Protein AF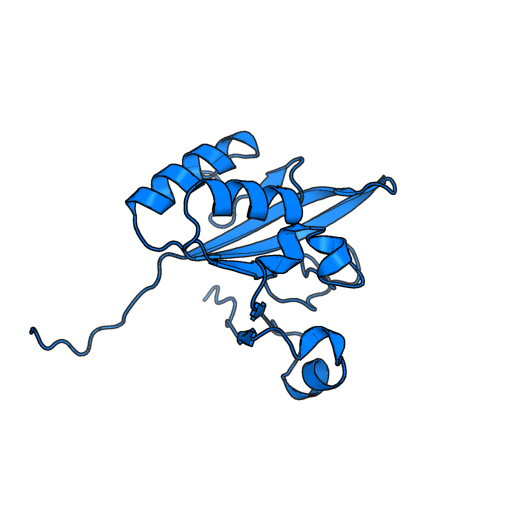-T0Y1G6-F1 (afdb_monomer_lite)

Structure (mmCIF, N/CA/C/O backbone):
data_AF-T0Y1G6-F1
#
_entry.id   AF-T0Y1G6-F1
#
loop_
_atom_site.group_PDB
_atom_site.id
_atom_site.type_symbol
_atom_site.label_atom_id
_atom_site.label_alt_id
_atom_site.label_comp_id
_atom_site.label_asym_id
_atom_site.label_entity_id
_atom_site.label_seq_id
_atom_site.pdbx_PDB_ins_code
_atom_site.Cartn_x
_atom_site.Cartn_y
_atom_site.Cartn_z
_atom_site.occupancy
_atom_site.B_iso_or_equiv
_atom_site.auth_seq_id
_atom_site.auth_comp_id
_atom_site.auth_asym_id
_atom_site.auth_atom_id
_atom_site.pdbx_PDB_model_num
ATOM 1 N N . LYS A 1 1 ? 14.752 -19.126 -26.201 1.00 47.69 1 LYS A N 1
ATOM 2 C CA . LYS A 1 1 ? 14.516 -19.058 -24.736 1.00 47.69 1 LYS A CA 1
ATOM 3 C C . LYS A 1 1 ? 15.850 -18.696 -24.095 1.00 47.69 1 LYS A C 1
ATOM 5 O O . LYS A 1 1 ? 16.696 -19.567 -23.966 1.00 47.69 1 LYS A O 1
ATOM 10 N N . GLY A 1 2 ? 16.096 -17.397 -23.920 1.00 48.06 2 GLY A N 1
ATOM 11 C CA . GLY A 1 2 ? 17.432 -16.845 -23.673 1.00 48.06 2 GLY A CA 1
ATOM 12 C C . GLY A 1 2 ? 17.821 -16.888 -22.200 1.00 48.06 2 GLY A C 1
ATOM 13 O O . GLY A 1 2 ? 17.070 -16.430 -21.345 1.00 48.06 2 GLY A O 1
ATOM 14 N N . SER A 1 3 ? 18.987 -17.457 -21.926 1.00 75.44 3 SER A N 1
ATOM 15 C CA . SER A 1 3 ? 19.657 -17.459 -20.631 1.00 75.44 3 SER A CA 1
ATOM 16 C C . SER A 1 3 ? 20.153 -16.058 -20.257 1.00 75.44 3 SER A C 1
ATOM 18 O O . SER A 1 3 ? 20.919 -15.476 -21.020 1.00 75.44 3 SER A O 1
ATOM 20 N N . ALA A 1 4 ? 19.803 -15.562 -19.069 1.00 58.78 4 ALA A N 1
ATOM 21 C CA . ALA A 1 4 ? 20.612 -14.585 -18.340 1.00 58.78 4 ALA A CA 1
ATOM 22 C C . ALA A 1 4 ? 20.229 -14.594 -16.854 1.00 58.78 4 ALA A C 1
ATOM 24 O O . ALA A 1 4 ? 19.084 -14.349 -16.476 1.00 58.78 4 ALA A O 1
ATOM 25 N N . THR A 1 5 ? 21.214 -14.875 -16.015 1.00 65.56 5 THR A N 1
ATOM 26 C CA . THR A 1 5 ? 21.237 -14.735 -14.557 1.00 65.56 5 THR A CA 1
ATOM 27 C C . THR A 1 5 ? 21.247 -13.251 -14.145 1.00 65.56 5 THR A C 1
ATOM 29 O O . THR A 1 5 ? 22.162 -12.804 -13.461 1.00 65.56 5 THR A O 1
ATOM 32 N N . GLY A 1 6 ? 20.285 -12.462 -14.632 1.00 80.44 6 GLY A N 1
ATOM 33 C CA . GLY A 1 6 ? 20.149 -11.031 -14.342 1.00 80.44 6 GLY A CA 1
ATOM 34 C C . GLY A 1 6 ? 19.095 -10.746 -13.271 1.00 80.44 6 GLY A C 1
ATOM 35 O O . GLY A 1 6 ? 18.094 -11.463 -13.175 1.00 80.44 6 GLY A O 1
ATOM 36 N N . THR A 1 7 ? 19.311 -9.689 -12.483 1.00 90.75 7 THR A N 1
ATOM 37 C CA . THR A 1 7 ? 18.319 -9.162 -11.535 1.00 90.75 7 THR A CA 1
ATOM 38 C C . THR A 1 7 ? 17.030 -8.814 -12.272 1.00 90.75 7 THR A C 1
ATOM 40 O O . THR A 1 7 ? 17.052 -8.125 -13.292 1.00 90.75 7 THR A O 1
ATOM 43 N N . ARG A 1 8 ? 15.901 -9.308 -11.761 1.00 92.31 8 ARG A N 1
ATOM 44 C CA . ARG A 1 8 ? 14.570 -9.010 -12.294 1.00 92.31 8 ARG A CA 1
ATOM 45 C C . ARG A 1 8 ? 13.929 -7.906 -11.469 1.00 92.31 8 ARG A C 1
ATOM 47 O O . ARG A 1 8 ? 14.073 -7.892 -10.252 1.00 92.31 8 ARG A O 1
ATOM 54 N N . PHE A 1 9 ? 13.192 -7.037 -12.146 1.00 94.81 9 PHE A N 1
ATOM 55 C CA . PHE A 1 9 ? 12.469 -5.929 -11.536 1.00 94.81 9 PHE A CA 1
ATOM 56 C C . PHE A 1 9 ? 10.971 -6.075 -11.796 1.00 94.81 9 PHE A C 1
ATOM 58 O O . PHE A 1 9 ? 10.561 -6.636 -12.814 1.00 94.81 9 PHE A O 1
ATOM 65 N N . VAL A 1 10 ? 10.175 -5.561 -10.865 1.00 96.06 10 VAL A N 1
ATOM 66 C CA . VAL A 1 10 ? 8.726 -5.387 -10.992 1.00 96.06 10 VAL A CA 1
ATOM 67 C C . VAL A 1 10 ? 8.456 -3.887 -10.992 1.00 96.06 10 VAL A C 1
ATOM 69 O O . VAL A 1 10 ? 9.124 -3.143 -10.276 1.00 96.06 10 VAL A O 1
ATOM 72 N N . LEU A 1 11 ? 7.504 -3.440 -11.809 1.00 98.00 11 LEU A N 1
ATOM 73 C CA . LEU A 1 11 ? 7.093 -2.041 -11.844 1.00 98.00 11 LEU A CA 1
ATOM 74 C C . LEU A 1 11 ? 6.283 -1.751 -10.58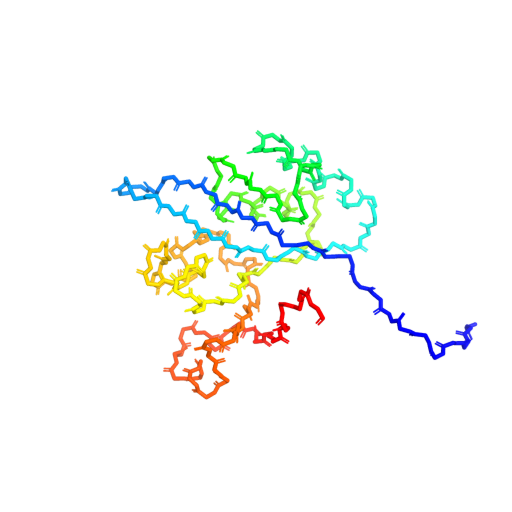4 1.00 98.00 11 LEU A C 1
ATOM 76 O O . LEU A 1 11 ? 5.165 -2.246 -10.452 1.00 98.00 11 LEU A O 1
ATOM 80 N N . GLY A 1 12 ? 6.857 -0.990 -9.658 1.00 96.88 12 GLY A N 1
ATOM 81 C CA . GLY A 1 12 ? 6.214 -0.675 -8.394 1.00 96.88 12 GLY A CA 1
ATOM 82 C C . GLY A 1 12 ? 6.497 0.741 -7.922 1.00 96.88 12 GLY A C 1
ATOM 83 O O . GLY A 1 12 ? 7.533 1.316 -8.247 1.00 96.88 12 GLY A O 1
ATOM 84 N N . SER A 1 13 ? 5.560 1.295 -7.159 1.00 96.94 13 SER A N 1
ATOM 85 C CA . SER A 1 13 ? 5.704 2.584 -6.485 1.00 96.94 13 SER A CA 1
ATOM 86 C C . SER A 1 13 ? 4.910 2.580 -5.180 1.00 96.94 13 SER A C 1
ATOM 88 O O . SER A 1 13 ? 3.892 1.893 -5.060 1.00 96.94 13 SER A O 1
ATOM 90 N N . GLU A 1 14 ? 5.390 3.332 -4.197 1.00 98.19 14 GLU A N 1
ATOM 91 C CA . GLU A 1 14 ? 4.654 3.643 -2.978 1.00 98.19 14 GLU A CA 1
ATOM 92 C C . GLU A 1 14 ? 4.008 5.025 -3.134 1.00 98.19 14 GLU A C 1
ATOM 94 O O . GLU A 1 14 ? 4.643 5.961 -3.616 1.00 98.19 14 GLU A O 1
ATOM 99 N N . VAL A 1 15 ? 2.750 5.169 -2.716 1.00 98.25 15 VAL A N 1
ATOM 100 C CA . VAL A 1 15 ? 2.030 6.452 -2.697 1.00 98.25 15 VAL A CA 1
ATOM 101 C C . VAL A 1 15 ? 1.444 6.719 -1.318 1.00 98.25 15 VAL A C 1
ATOM 103 O O . VAL A 1 15 ? 1.017 5.797 -0.619 1.00 98.25 15 VAL A O 1
ATOM 106 N N . CYS A 1 16 ? 1.370 7.992 -0.933 1.00 98.12 16 CYS A N 1
ATOM 107 C CA . CYS A 1 16 ? 0.758 8.416 0.321 1.00 98.12 16 CYS A CA 1
ATOM 108 C C . CYS 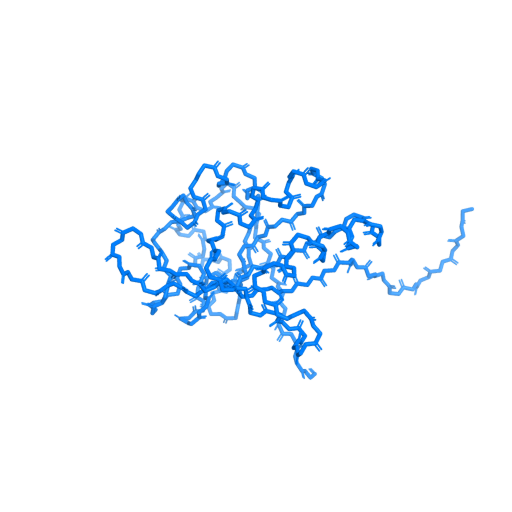A 1 16 ? -0.621 9.021 0.061 1.00 98.12 16 CYS A C 1
ATOM 110 O O . CYS A 1 16 ? -0.732 10.065 -0.570 1.00 98.12 16 CYS A O 1
ATOM 112 N N . THR A 1 17 ? -1.683 8.399 0.570 1.00 98.38 17 THR A N 1
ATOM 113 C CA . THR A 1 17 ? -3.029 8.987 0.548 1.00 98.38 17 THR A CA 1
ATOM 114 C C . THR A 1 17 ? -3.248 9.834 1.794 1.00 98.38 17 THR A C 1
ATOM 116 O O . THR A 1 17 ? -3.093 9.317 2.907 1.00 98.38 17 THR A O 1
ATOM 119 N N . ILE A 1 18 ? -3.653 11.094 1.622 1.00 97.88 18 ILE A N 1
ATOM 120 C CA . ILE A 1 18 ? -4.051 12.003 2.701 1.00 97.88 18 ILE A CA 1
ATOM 121 C C . ILE A 1 18 ? -5.494 12.451 2.477 1.00 97.88 18 ILE A C 1
ATOM 123 O O . ILE A 1 18 ? -5.816 13.055 1.456 1.00 97.88 18 ILE A O 1
ATOM 127 N N . PHE A 1 19 ? -6.367 12.173 3.442 1.00 97.69 19 PHE A N 1
ATOM 128 C CA . PHE A 1 19 ? -7.791 12.501 3.358 1.00 97.69 19 PHE A CA 1
ATOM 129 C C . PHE A 1 19 ? -8.412 12.652 4.748 1.00 97.69 19 PHE A C 1
ATOM 131 O O . PHE A 1 19 ? -7.843 12.207 5.745 1.00 97.69 19 PHE A O 1
ATOM 138 N N . GLU A 1 20 ? -9.587 13.266 4.821 1.00 97.75 20 GLU A N 1
ATOM 139 C CA . GLU A 1 20 ? -10.413 13.279 6.027 1.00 97.75 20 GLU A CA 1
ATOM 140 C C . GLU A 1 20 ? -11.407 12.112 5.975 1.00 97.75 20 GLU A C 1
ATOM 142 O O . GLU A 1 20 ? -12.089 11.913 4.967 1.00 97.75 20 GLU A O 1
ATOM 147 N N . ASP A 1 21 ? -11.463 11.295 7.029 1.00 95.06 21 ASP A N 1
ATOM 148 C CA . ASP A 1 21 ? -12.456 10.226 7.109 1.00 95.06 21 ASP A CA 1
ATOM 149 C C . ASP A 1 21 ? -13.847 10.755 7.494 1.00 95.06 21 ASP A C 1
ATOM 151 O O . ASP A 1 21 ? -14.046 11.921 7.821 1.00 95.06 21 ASP A O 1
ATOM 155 N N . ARG A 1 22 ? -14.845 9.866 7.499 1.00 91.88 22 ARG A N 1
ATOM 156 C CA . ARG A 1 22 ? -16.237 10.225 7.830 1.00 91.88 22 ARG A CA 1
ATOM 157 C C . ARG A 1 22 ? -16.429 10.769 9.253 1.00 91.88 22 ARG A C 1
ATOM 159 O O . ARG A 1 22 ? -17.512 11.252 9.559 1.00 91.88 22 ARG A O 1
ATOM 166 N N . GLN A 1 23 ? -15.431 10.634 10.126 1.00 93.38 23 GLN A N 1
ATOM 167 C CA . GLN A 1 23 ? -15.450 11.127 11.503 1.00 93.38 23 GLN A CA 1
ATOM 168 C C . GLN A 1 23 ? -14.679 12.449 11.648 1.00 93.38 23 GLN A C 1
ATOM 170 O O . GLN A 1 23 ? -14.476 12.909 12.769 1.00 93.38 23 GLN A O 1
ATOM 175 N N . GLY A 1 24 ? -14.235 13.057 10.544 1.00 95.12 24 GLY A N 1
ATOM 176 C CA . GLY A 1 24 ? -13.463 14.296 10.569 1.00 95.12 24 GLY A CA 1
ATOM 177 C C . GLY A 1 24 ? -11.990 14.097 10.937 1.0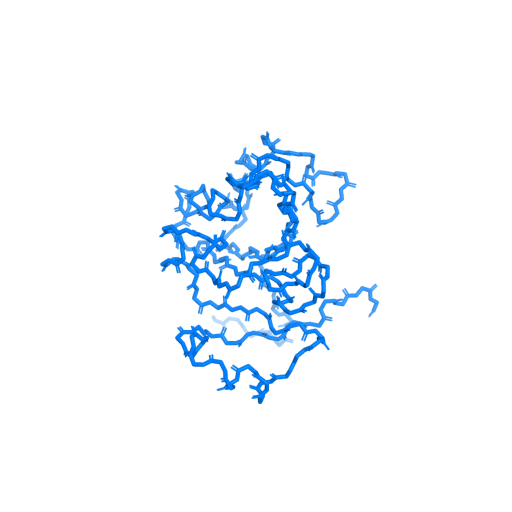0 95.12 24 GLY A C 1
ATOM 178 O O . GLY A 1 24 ? -11.293 15.064 11.236 1.00 95.12 24 GLY A O 1
ATOM 179 N N . LYS A 1 25 ? -11.485 12.853 10.970 1.00 95.81 25 LYS A N 1
ATOM 180 C CA . LYS A 1 25 ? -10.084 12.584 11.310 1.00 95.81 25 LYS A CA 1
ATOM 181 C C . LYS A 1 25 ? -9.229 12.570 10.049 1.00 95.81 25 LYS A C 1
ATOM 183 O O . LYS A 1 25 ? -9.491 11.809 9.120 1.00 95.81 25 LYS A O 1
ATOM 188 N N . THR A 1 26 ? -8.137 13.334 10.054 1.00 97.62 26 THR A N 1
ATOM 189 C CA . THR A 1 26 ? -7.118 13.244 9.004 1.00 97.62 26 THR A CA 1
ATOM 190 C C . THR A 1 26 ? -6.419 11.886 9.048 1.00 97.62 26 THR A C 1
ATOM 192 O O . THR A 1 26 ? -5.823 11.486 10.053 1.00 97.62 26 THR A O 1
ATOM 195 N N . ARG A 1 27 ? -6.464 11.188 7.921 1.00 97.75 27 ARG A N 1
ATOM 196 C CA . ARG A 1 27 ? -5.823 9.904 7.667 1.00 97.75 27 ARG A CA 1
ATOM 197 C C . ARG A 1 27 ? -4.666 10.110 6.709 1.00 97.75 27 ARG A C 1
ATOM 199 O O . ARG A 1 27 ? -4.752 10.903 5.778 1.00 97.75 27 ARG A O 1
ATOM 206 N N . LYS A 1 28 ? -3.581 9.390 6.967 1.00 98.00 28 LYS A N 1
ATOM 207 C CA . LYS A 1 28 ? -2.375 9.355 6.143 1.00 98.00 28 LYS A CA 1
ATOM 208 C C . LYS A 1 28 ? -1.944 7.907 6.075 1.00 98.00 28 LYS A C 1
ATOM 210 O O . LYS A 1 28 ? -1.696 7.333 7.137 1.00 98.00 28 LYS A O 1
ATOM 215 N N . ILE A 1 29 ? -1.944 7.330 4.881 1.00 98.38 29 ILE A N 1
ATOM 216 C CA . ILE A 1 29 ? -1.720 5.897 4.677 1.00 98.38 29 ILE A CA 1
ATOM 217 C C . ILE A 1 29 ? -0.834 5.703 3.453 1.00 98.38 29 ILE A C 1
ATOM 219 O O . ILE A 1 29 ? -1.120 6.268 2.397 1.00 98.38 29 ILE A O 1
ATOM 223 N N . HIS A 1 30 ? 0.218 4.908 3.593 1.00 98.56 30 HIS A N 1
ATOM 224 C CA . HIS A 1 30 ? 1.037 4.483 2.470 1.00 98.56 30 HIS A CA 1
ATOM 225 C C . HIS A 1 30 ? 0.501 3.198 1.843 1.00 98.56 30 HIS A C 1
ATOM 227 O O . HIS A 1 30 ? 0.061 2.271 2.529 1.00 98.56 30 HIS A O 1
ATOM 233 N N . ASN A 1 31 ? 0.535 3.156 0.516 1.00 98.56 31 ASN A N 1
ATOM 234 C CA . ASN A 1 31 ? 0.082 2.026 -0.278 1.00 98.56 31 ASN A CA 1
ATOM 235 C C . ASN A 1 31 ? 1.137 1.721 -1.334 1.00 98.56 31 ASN A C 1
ATOM 237 O O . ASN A 1 31 ? 1.564 2.622 -2.055 1.00 98.56 31 ASN A O 1
ATOM 241 N N . CYS A 1 32 ? 1.508 0.455 -1.459 1.00 98.56 32 CYS A N 1
ATOM 242 C CA . CYS A 1 32 ? 2.314 -0.020 -2.568 1.00 98.56 32 CYS A CA 1
ATOM 243 C C . CYS A 1 32 ? 1.402 -0.406 -3.732 1.00 98.56 32 CYS A C 1
ATOM 245 O O . CYS A 1 32 ? 0.352 -1.025 -3.540 1.00 98.56 32 CYS A O 1
ATOM 247 N N . ILE A 1 33 ? 1.829 -0.058 -4.940 1.00 98.62 33 ILE A N 1
ATOM 248 C CA . ILE A 1 33 ? 1.160 -0.368 -6.200 1.00 98.62 33 ILE A CA 1
ATOM 249 C C . ILE A 1 33 ? 2.161 -1.120 -7.066 1.00 98.62 33 ILE A C 1
ATOM 251 O O . ILE A 1 33 ? 3.257 -0.614 -7.293 1.00 98.62 33 ILE A O 1
ATOM 255 N N . LEU A 1 34 ? 1.787 -2.295 -7.568 1.00 98.56 34 LEU A N 1
ATOM 256 C CA . LEU A 1 34 ? 2.533 -3.023 -8.592 1.00 98.56 34 LEU A CA 1
ATOM 257 C C . LEU A 1 34 ? 1.724 -3.045 -9.889 1.00 98.56 34 LEU A C 1
ATOM 259 O O . LEU A 1 34 ? 0.536 -3.374 -9.877 1.00 98.56 34 LEU A O 1
ATOM 263 N N . ALA A 1 35 ? 2.372 -2.710 -11.002 1.00 98.50 35 ALA A N 1
ATOM 264 C CA . ALA A 1 35 ? 1.743 -2.613 -12.313 1.00 98.50 35 ALA A CA 1
ATOM 265 C C . ALA A 1 35 ? 2.202 -3.746 -13.252 1.00 98.50 35 ALA A C 1
ATOM 267 O O . ALA A 1 35 ? 3.377 -4.129 -13.230 1.00 98.50 35 ALA A O 1
ATOM 268 N N . PRO A 1 36 ? 1.309 -4.267 -14.113 1.00 97.94 36 PRO A N 1
ATOM 269 C CA . PRO A 1 36 ? 1.630 -5.367 -15.020 1.00 97.94 36 PRO A CA 1
ATOM 270 C C . PRO A 1 36 ? 2.466 -4.935 -16.235 1.00 97.94 36 PRO A C 1
ATOM 272 O O . PRO A 1 36 ? 3.161 -5.768 -16.818 1.00 97.94 36 PRO A O 1
ATOM 275 N N . SER A 1 37 ? 2.418 -3.657 -16.631 1.00 98.25 37 SER A N 1
ATOM 276 C CA . SER A 1 37 ? 3.180 -3.135 -17.770 1.00 98.25 37 SER A CA 1
ATOM 277 C C . SER A 1 37 ? 3.426 -1.625 -17.678 1.00 98.25 37 SER A C 1
ATOM 279 O O . SER A 1 37 ? 2.802 -0.925 -16.879 1.00 98.25 37 SER A O 1
ATOM 281 N N . VAL A 1 38 ? 4.342 -1.112 -18.505 1.00 98.25 38 VAL A N 1
ATOM 282 C CA . VAL A 1 38 ? 4.681 0.322 -18.562 1.00 98.25 38 VAL A CA 1
ATOM 283 C C . VAL A 1 38 ? 3.514 1.147 -19.117 1.00 98.25 38 VAL A C 1
ATOM 285 O O . VAL A 1 38 ? 3.290 2.275 -18.686 1.00 98.25 38 VAL A O 1
ATOM 288 N N . GLU A 1 39 ? 2.726 0.580 -20.027 1.00 98.50 39 GLU A N 1
ATOM 289 C CA . GLU A 1 39 ? 1.513 1.206 -20.558 1.00 98.50 39 GLU A CA 1
ATOM 290 C C . GLU A 1 39 ? 0.488 1.431 -19.441 1.00 98.50 39 GLU A C 1
ATOM 292 O O . GLU A 1 39 ? -0.054 2.531 -19.311 1.00 98.50 39 GLU A O 1
ATOM 297 N N . VAL A 1 40 ? 0.289 0.424 -18.582 1.00 98.62 40 VAL A N 1
ATOM 298 C CA . VAL A 1 40 ? -0.587 0.541 -17.410 1.00 98.62 40 VAL A CA 1
ATOM 299 C C . VAL A 1 40 ? -0.046 1.574 -16.421 1.00 98.62 40 VAL A C 1
ATOM 301 O O . VAL A 1 40 ? -0.824 2.362 -15.893 1.00 98.62 40 VAL A O 1
ATOM 304 N N . VAL A 1 41 ? 1.276 1.672 -16.225 1.00 98.44 41 VAL A N 1
ATOM 305 C CA . VAL A 1 41 ? 1.876 2.757 -15.419 1.00 98.44 41 VAL A CA 1
ATOM 306 C C . VAL A 1 41 ? 1.498 4.141 -15.961 1.00 98.44 41 VAL A C 1
ATOM 308 O O . VAL A 1 41 ? 1.151 5.027 -15.182 1.00 98.44 41 VAL A O 1
ATOM 311 N N . GLY A 1 42 ? 1.499 4.334 -17.283 1.00 98.31 42 GLY A N 1
ATOM 312 C CA . GLY A 1 42 ? 1.054 5.590 -17.896 1.00 98.31 42 GLY A CA 1
ATOM 313 C C . GLY A 1 42 ? -0.393 5.949 -17.535 1.00 98.31 42 GLY A C 1
ATOM 314 O O . GLY A 1 42 ? -0.681 7.090 -17.175 1.00 98.31 42 GLY A O 1
ATOM 315 N N . GLN A 1 43 ? -1.289 4.962 -17.555 1.00 98.50 43 GLN A N 1
ATOM 316 C CA . GLN A 1 43 ? -2.702 5.139 -17.200 1.00 98.50 43 GLN A CA 1
ATOM 317 C C . GLN A 1 43 ? -2.910 5.359 -15.694 1.00 98.50 43 GLN A C 1
ATOM 319 O O . GLN A 1 43 ? -3.746 6.174 -15.298 1.00 98.50 43 GLN A O 1
ATOM 324 N N . ILE A 1 44 ? -2.128 4.682 -14.844 1.00 98.44 44 ILE A N 1
ATOM 325 C CA . ILE A 1 44 ? -2.084 4.940 -13.398 1.00 98.44 44 ILE A CA 1
ATOM 326 C C . ILE A 1 44 ? -1.722 6.407 -13.156 1.00 98.44 44 ILE A C 1
ATOM 328 O O . ILE A 1 44 ? -2.444 7.106 -12.446 1.00 98.44 44 ILE A O 1
ATOM 332 N N . ASN A 1 45 ? -0.658 6.899 -13.794 1.00 98.00 45 ASN A N 1
ATOM 333 C CA . ASN A 1 45 ? -0.213 8.282 -13.637 1.00 98.00 45 ASN A CA 1
ATOM 334 C C . ASN A 1 45 ? -1.299 9.288 -14.050 1.00 98.00 45 ASN A C 1
ATOM 336 O O . ASN A 1 45 ? -1.512 10.276 -13.350 1.00 98.00 45 ASN A O 1
ATOM 340 N N . GLU A 1 46 ? -2.040 9.023 -15.130 1.00 97.75 46 GLU A N 1
ATOM 341 C CA . GLU A 1 46 ? -3.175 9.861 -15.545 1.00 97.75 46 GLU A CA 1
ATOM 342 C C . GLU A 1 46 ? -4.297 9.902 -14.492 1.00 97.75 46 GLU A C 1
ATOM 344 O O . GLU A 1 46 ? -4.920 10.945 -14.274 1.00 97.75 46 GLU A O 1
ATOM 349 N N . GLN A 1 47 ? -4.575 8.785 -13.812 1.00 97.75 47 GLN A N 1
ATOM 350 C CA . GLN A 1 47 ? -5.572 8.773 -12.740 1.00 97.75 47 GLN A CA 1
ATOM 351 C C . GLN A 1 47 ? -5.086 9.502 -11.488 1.00 97.75 47 GLN A C 1
ATOM 353 O O . GLN A 1 47 ? -5.865 10.241 -10.884 1.00 97.75 47 GLN A O 1
ATOM 358 N N . LEU A 1 48 ? -3.826 9.300 -11.096 1.00 97.56 48 LEU A N 1
ATOM 359 C CA . LEU A 1 48 ? -3.297 9.809 -9.830 1.00 97.56 48 LEU A CA 1
ATOM 360 C C . LEU A 1 48 ? -2.891 11.288 -9.888 1.00 97.56 48 LEU A C 1
ATOM 362 O O . LEU A 1 48 ? -2.978 11.966 -8.865 1.00 97.56 48 LEU A O 1
ATOM 366 N N . SER A 1 49 ? -2.548 11.828 -11.065 1.00 97.00 49 SER A N 1
ATOM 367 C CA . SER A 1 49 ? -2.168 13.245 -11.228 1.00 97.00 49 SER A CA 1
ATOM 368 C C . SER A 1 49 ? -3.276 14.231 -10.835 1.00 97.00 49 SER A C 1
ATOM 370 O O . SER A 1 49 ? -3.017 15.396 -10.543 1.00 97.00 49 SER A O 1
ATOM 372 N N . LYS A 1 50 ? -4.524 13.757 -10.765 1.00 96.62 50 LYS A N 1
ATOM 373 C CA . LYS A 1 50 ? -5.696 14.525 -10.319 1.00 96.62 50 LYS A CA 1
ATOM 374 C C . LYS A 1 50 ? -5.661 14.854 -8.821 1.00 96.62 50 LYS A C 1
ATOM 376 O O . LYS A 1 50 ? -6.405 15.725 -8.381 1.00 96.62 50 LYS A O 1
ATOM 381 N N . PHE A 1 51 ? -4.821 14.162 -8.047 1.00 97.19 51 PHE A N 1
ATOM 382 C CA . PHE A 1 51 ? -4.778 14.240 -6.583 1.00 97.19 51 PHE A CA 1
ATOM 383 C C . PHE A 1 51 ? -3.466 14.823 -6.040 1.00 97.19 51 PHE A C 1
ATOM 385 O O . PHE A 1 51 ? -3.365 15.106 -4.845 1.00 97.19 51 PHE A O 1
ATOM 392 N N . GLY A 1 52 ? -2.462 15.034 -6.890 1.00 94.94 52 GLY A N 1
ATOM 393 C CA . GLY A 1 52 ? -1.169 15.577 -6.488 1.00 94.94 52 GLY A CA 1
ATOM 394 C C . GLY A 1 52 ? -0.161 15.602 -7.632 1.00 94.94 52 GLY A C 1
ATOM 395 O O . GLY A 1 52 ? -0.387 15.024 -8.694 1.00 94.94 52 GLY A O 1
ATOM 396 N N . SER A 1 53 ? 0.965 16.276 -7.402 1.00 95.19 53 SER A N 1
ATOM 397 C CA . SER A 1 53 ? 2.120 16.213 -8.303 1.00 95.19 53 SER A CA 1
ATOM 398 C C . SER A 1 53 ? 2.790 14.844 -8.163 1.00 95.19 53 SER A C 1
ATOM 400 O O . SER A 1 53 ? 3.054 14.383 -7.052 1.00 95.19 53 SER A O 1
ATOM 402 N N . LEU A 1 54 ? 3.024 14.187 -9.301 1.00 95.12 54 LEU A N 1
ATOM 403 C CA . LEU A 1 54 ? 3.709 12.890 -9.370 1.00 95.12 54 LEU A CA 1
ATOM 404 C C . LEU A 1 54 ? 5.205 13.037 -9.686 1.00 95.12 54 LEU A C 1
ATOM 406 O O . LEU A 1 54 ? 5.942 12.061 -9.650 1.00 95.12 54 LEU A O 1
ATOM 410 N N . ASP A 1 55 ? 5.637 14.246 -10.037 1.00 92.25 55 ASP A N 1
ATOM 411 C CA . ASP A 1 55 ? 6.988 14.594 -10.470 1.00 92.25 55 ASP A CA 1
ATOM 412 C C . ASP A 1 55 ? 7.818 15.282 -9.375 1.00 92.25 55 ASP A C 1
ATOM 414 O O . ASP A 1 55 ? 9.039 15.360 -9.498 1.00 92.25 55 ASP A O 1
ATOM 418 N N . SER A 1 56 ? 7.187 15.755 -8.293 1.00 84.56 56 SER A N 1
ATOM 419 C CA . SER A 1 56 ? 7.879 16.459 -7.206 1.00 84.56 56 SER A CA 1
ATOM 420 C C . SER A 1 56 ? 8.574 15.548 -6.189 1.00 84.56 56 SER A C 1
ATOM 422 O O . SER A 1 56 ? 9.503 15.997 -5.523 1.00 84.56 56 SER A O 1
ATOM 424 N N . ASP A 1 57 ? 8.102 14.309 -6.015 1.00 89.31 57 ASP A N 1
ATOM 425 C CA . ASP A 1 57 ? 8.565 13.368 -4.984 1.00 89.31 57 ASP A CA 1
ATOM 426 C C . ASP A 1 57 ? 8.515 11.923 -5.516 1.00 89.31 57 ASP A C 1
ATOM 428 O O . ASP A 1 57 ? 7.600 11.567 -6.259 1.00 89.31 57 ASP A O 1
ATOM 432 N N . GLY A 1 58 ? 9.483 11.085 -5.127 1.00 90.38 58 GLY A N 1
ATOM 433 C CA . GLY A 1 58 ? 9.516 9.659 -5.476 1.00 90.38 58 GLY A CA 1
ATOM 434 C C . GLY A 1 58 ? 8.398 8.835 -4.823 1.00 90.38 58 GLY A C 1
ATOM 435 O O . GLY A 1 58 ? 8.059 7.766 -5.333 1.00 90.38 58 GLY A O 1
ATOM 436 N N . ARG A 1 59 ? 7.795 9.349 -3.743 1.00 96.06 59 ARG A N 1
ATOM 437 C CA . ARG A 1 59 ? 6.539 8.879 -3.150 1.00 96.06 59 ARG A CA 1
ATOM 438 C C . ARG A 1 59 ? 5.504 10.006 -3.205 1.00 96.06 59 ARG A C 1
ATOM 440 O O . ARG A 1 59 ? 5.397 10.801 -2.266 1.00 96.06 59 ARG A O 1
ATOM 447 N N . PRO A 1 60 ? 4.711 10.083 -4.284 1.00 96.25 60 PRO A N 1
ATOM 448 C CA . PRO A 1 60 ? 3.702 11.118 -4.433 1.00 96.25 60 PRO A CA 1
ATOM 449 C C . PRO A 1 60 ? 2.708 11.148 -3.267 1.00 96.25 60 PRO A C 1
ATOM 451 O O . PRO A 1 60 ? 2.200 10.112 -2.817 1.00 96.25 60 PRO A O 1
ATOM 454 N N . ILE A 1 61 ? 2.399 12.361 -2.807 1.00 97.50 61 ILE A N 1
ATOM 455 C CA . ILE A 1 61 ? 1.328 12.619 -1.843 1.00 97.50 61 ILE A CA 1
ATOM 456 C C . ILE A 1 61 ? 0.054 12.941 -2.619 1.00 97.50 61 ILE A C 1
ATOM 458 O O . ILE A 1 61 ? -0.025 13.939 -3.335 1.00 97.50 61 ILE A O 1
ATOM 462 N N . LEU A 1 62 ? -0.957 12.102 -2.438 1.00 98.00 62 LEU A N 1
ATOM 463 C CA . LEU A 1 62 ? -2.261 12.208 -3.069 1.00 98.00 62 LEU A CA 1
ATOM 464 C C . LEU A 1 62 ? -3.264 12.753 -2.050 1.00 98.00 62 LEU A C 1
ATOM 466 O O . LEU A 1 62 ? -3.576 12.102 -1.050 1.00 98.00 62 LEU A O 1
ATOM 470 N N . ASN A 1 63 ? -3.759 13.960 -2.297 1.00 97.62 63 ASN A N 1
ATOM 471 C CA . ASN A 1 63 ? -4.671 14.667 -1.407 1.00 97.62 63 ASN A CA 1
ATOM 472 C C . ASN A 1 63 ? -6.129 14.382 -1.763 1.00 97.62 63 ASN A C 1
ATOM 474 O O . ASN A 1 63 ? -6.479 14.238 -2.932 1.00 97.62 63 ASN A O 1
ATOM 478 N N . ASN A 1 64 ? -6.991 14.381 -0.747 1.00 96.94 64 ASN A N 1
ATOM 479 C CA . ASN A 1 64 ? -8.438 14.204 -0.874 1.00 96.94 64 ASN A CA 1
ATOM 480 C C . ASN A 1 64 ? -8.839 12.891 -1.567 1.00 96.94 64 ASN A C 1
ATOM 482 O O . ASN A 1 64 ? -9.869 12.835 -2.232 1.00 96.94 64 ASN A O 1
ATOM 486 N N . ILE A 1 65 ? -8.039 11.836 -1.389 1.00 98.12 65 ILE A N 1
ATOM 487 C CA . ILE A 1 65 ? -8.335 10.486 -1.874 1.00 98.12 65 ILE A CA 1
ATOM 488 C C . ILE A 1 65 ? -8.120 9.471 -0.755 1.00 98.12 65 ILE A C 1
ATOM 490 O O . ILE A 1 65 ? -7.109 9.495 -0.054 1.00 98.12 65 ILE A O 1
ATOM 494 N N . SER A 1 66 ? -9.087 8.574 -0.574 1.00 98.31 66 SER A N 1
ATOM 495 C CA . SER A 1 66 ? -8.983 7.476 0.394 1.00 98.31 66 SER A CA 1
ATOM 496 C C . SER A 1 66 ? -8.285 6.247 -0.212 1.00 98.31 66 SER A C 1
ATOM 498 O O . SER A 1 66 ? -8.341 6.067 -1.428 1.00 98.31 66 SER A O 1
ATOM 500 N N . PRO A 1 67 ? -7.698 5.337 0.593 1.00 98.25 67 PRO A N 1
ATOM 501 C CA . PRO A 1 67 ? -7.182 4.057 0.105 1.00 98.25 67 PRO A CA 1
ATOM 502 C C . PRO A 1 67 ? -8.238 3.233 -0.639 1.00 98.25 67 PRO A C 1
ATOM 504 O O . PRO A 1 67 ? -7.921 2.560 -1.614 1.00 98.25 67 PRO A O 1
ATOM 507 N N . ALA A 1 68 ? -9.504 3.307 -0.213 1.00 98.44 68 ALA A N 1
ATOM 508 C CA . ALA A 1 68 ? -10.612 2.671 -0.918 1.00 98.44 68 ALA A CA 1
ATOM 509 C C . ALA A 1 68 ? -10.766 3.234 -2.341 1.00 98.44 68 ALA A C 1
ATOM 511 O O . ALA A 1 68 ? -10.741 2.481 -3.308 1.00 98.44 68 ALA A O 1
ATOM 512 N N . GLU A 1 69 ? -10.866 4.556 -2.478 1.00 98.50 69 GLU A N 1
ATOM 513 C CA . GLU A 1 69 ? -11.006 5.209 -3.783 1.00 98.50 69 GLU A CA 1
ATOM 514 C C . GLU A 1 69 ? -9.768 5.007 -4.669 1.00 98.50 69 GLU A C 1
ATOM 516 O O . GLU A 1 69 ? -9.903 4.784 -5.872 1.00 98.50 69 GLU A O 1
ATOM 521 N N . LEU A 1 70 ? -8.567 5.015 -4.078 1.00 98.69 70 LEU A N 1
ATOM 522 C CA . LEU A 1 70 ? -7.326 4.675 -4.770 1.00 98.69 70 LEU A CA 1
ATOM 523 C C . LEU A 1 70 ? -7.446 3.300 -5.438 1.00 98.69 70 LEU A C 1
ATOM 525 O O . LEU A 1 70 ? -7.266 3.188 -6.647 1.00 98.69 70 LEU A O 1
ATOM 529 N N . VAL A 1 71 ? -7.800 2.265 -4.672 1.00 98.75 71 VAL A N 1
ATOM 530 C CA . VAL A 1 71 ? -7.926 0.899 -5.201 1.00 98.75 71 VAL A CA 1
ATOM 531 C C . VAL A 1 71 ? -9.014 0.810 -6.270 1.00 98.75 71 VAL A C 1
ATOM 533 O O . VAL A 1 71 ? -8.791 0.199 -7.309 1.00 98.75 71 VAL A O 1
ATOM 536 N N . GLU A 1 72 ? -10.171 1.439 -6.057 1.00 98.62 72 GLU A N 1
ATOM 537 C CA . GLU A 1 72 ? -11.264 1.437 -7.037 1.00 98.62 72 GLU A CA 1
ATOM 538 C C . GLU A 1 72 ? -10.835 2.012 -8.390 1.00 98.62 72 GLU A C 1
ATOM 540 O O . GLU A 1 72 ? -11.094 1.411 -9.437 1.00 98.62 72 GLU A O 1
ATOM 545 N N . ARG A 1 73 ? -10.145 3.157 -8.370 1.00 98.44 73 ARG A N 1
ATOM 546 C CA . ARG A 1 73 ? -9.647 3.812 -9.582 1.00 98.44 73 ARG A CA 1
ATOM 547 C C . ARG A 1 73 ? -8.609 2.961 -10.294 1.00 98.44 73 ARG A C 1
ATOM 549 O O . ARG A 1 73 ? -8.691 2.821 -11.509 1.00 98.44 73 ARG A O 1
ATOM 556 N N . LEU A 1 74 ? -7.666 2.385 -9.552 1.00 98.56 74 LEU A N 1
ATOM 557 C CA . LEU A 1 74 ? -6.597 1.568 -10.124 1.00 98.56 74 LEU A CA 1
ATOM 558 C C . LEU A 1 74 ? -7.138 0.274 -10.739 1.00 98.56 74 LEU A C 1
ATOM 560 O O . LEU A 1 74 ? -6.847 -0.012 -11.891 1.00 98.56 74 LEU A O 1
ATOM 564 N N . ILE A 1 75 ? -8.008 -0.457 -10.044 1.00 98.12 75 ILE A N 1
ATOM 565 C CA . ILE A 1 75 ? -8.607 -1.689 -10.586 1.00 98.12 75 ILE A CA 1
ATOM 566 C C . ILE A 1 75 ? -9.495 -1.409 -11.809 1.00 98.12 75 ILE A C 1
ATOM 568 O O . ILE A 1 75 ? -9.625 -2.262 -12.685 1.00 98.12 75 ILE A O 1
ATOM 572 N N . SER A 1 76 ? -10.080 -0.208 -11.904 1.00 98.00 76 SER A N 1
ATOM 573 C CA . SER A 1 76 ? -10.829 0.222 -13.094 1.00 98.00 76 SER A CA 1
ATOM 574 C C . SER A 1 76 ? -9.934 0.505 -14.307 1.00 98.00 76 SER A C 1
ATOM 576 O O . SER A 1 76 ? -10.426 0.461 -15.432 1.00 98.00 76 SER A O 1
ATOM 578 N N . VAL A 1 77 ? -8.647 0.807 -14.092 1.00 98.25 77 VAL A N 1
ATOM 579 C CA . VAL A 1 77 ? -7.648 0.945 -15.165 1.00 98.25 77 VAL A CA 1
ATOM 580 C C . VAL A 1 77 ? -7.257 -0.431 -15.685 1.00 98.25 77 VAL A C 1
ATOM 582 O O . VAL A 1 77 ? -7.380 -0.694 -16.878 1.00 98.25 77 VAL A O 1
ATOM 585 N N . ASP A 1 78 ? -6.812 -1.310 -14.789 1.00 98.44 78 ASP A N 1
ATOM 586 C CA . ASP A 1 78 ? -6.430 -2.675 -15.131 1.00 98.44 78 ASP A CA 1
ATOM 587 C C . ASP A 1 78 ? -6.610 -3.590 -13.901 1.00 98.44 78 ASP A C 1
ATOM 589 O O . ASP A 1 78 ? -6.068 -3.298 -12.828 1.00 98.44 78 ASP A O 1
ATOM 593 N N . PRO A 1 79 ? -7.353 -4.708 -14.016 1.00 97.69 79 PRO A N 1
ATOM 594 C CA . PRO A 1 79 ? -7.594 -5.617 -12.894 1.00 97.69 79 PRO A CA 1
ATOM 595 C C . PRO A 1 79 ? -6.340 -6.382 -12.435 1.00 97.69 79 PRO A C 1
ATOM 597 O O . PRO A 1 79 ? -6.367 -7.026 -11.390 1.00 97.69 79 PRO A O 1
ATOM 600 N N . GLY A 1 80 ? -5.255 -6.343 -13.209 1.00 97.94 80 GLY A N 1
ATOM 601 C CA . GLY A 1 80 ? -3.940 -6.877 -12.874 1.00 97.94 80 GLY A CA 1
ATOM 602 C C . GLY A 1 80 ? -3.076 -5.937 -12.029 1.00 97.94 80 GLY A C 1
ATOM 603 O O . GLY A 1 80 ? -1.978 -6.336 -11.638 1.00 97.94 80 GLY A O 1
ATOM 604 N N . ILE A 1 81 ? -3.536 -4.717 -11.722 1.00 98.69 81 ILE A N 1
ATOM 605 C CA . ILE A 1 81 ? -2.854 -3.840 -10.762 1.00 98.69 81 ILE A CA 1
ATOM 606 C C . ILE A 1 81 ? -2.997 -4.420 -9.355 1.00 98.69 81 ILE A C 1
ATOM 608 O O . ILE A 1 81 ? -4.099 -4.676 -8.872 1.00 98.69 81 ILE A O 1
ATOM 612 N N . PHE A 1 82 ? -1.869 -4.594 -8.673 1.00 98.50 82 PHE A N 1
ATOM 613 C CA . PHE A 1 82 ? -1.826 -5.170 -7.336 1.00 98.50 82 PHE A CA 1
ATOM 614 C C . PHE A 1 82 ? -1.536 -4.089 -6.297 1.00 98.50 82 PHE A C 1
ATOM 616 O O . PHE A 1 82 ? -0.488 -3.448 -6.347 1.00 98.50 82 PHE A O 1
ATOM 623 N N . VAL A 1 83 ? -2.458 -3.893 -5.352 1.00 98.69 83 VAL A N 1
ATOM 624 C CA . VAL A 1 83 ? -2.354 -2.861 -4.311 1.00 98.69 83 VAL A CA 1
ATOM 625 C C . VAL A 1 83 ? -2.353 -3.503 -2.930 1.00 98.69 83 VAL A C 1
ATOM 627 O O . VAL A 1 83 ? -3.165 -4.384 -2.644 1.00 98.69 83 VAL A O 1
ATOM 630 N N . PHE A 1 84 ? -1.461 -3.042 -2.057 1.00 98.69 84 PHE A N 1
ATOM 631 C CA . PHE A 1 84 ? -1.408 -3.467 -0.659 1.00 98.69 84 PHE A CA 1
ATOM 632 C C . PHE A 1 84 ? -0.939 -2.329 0.262 1.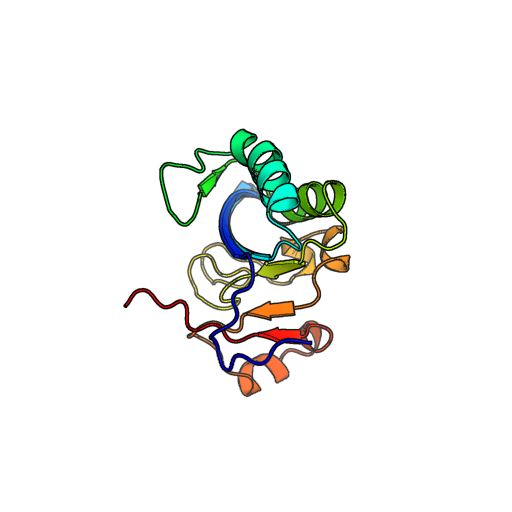00 98.69 84 PHE A C 1
ATOM 634 O O . PHE A 1 84 ? -0.178 -1.464 -0.178 1.00 98.69 84 PHE A O 1
ATOM 641 N N . PRO A 1 85 ? -1.379 -2.296 1.536 1.00 98.31 85 PRO A N 1
ATOM 642 C CA . PRO A 1 85 ? -0.851 -1.348 2.514 1.00 98.31 85 PRO A CA 1
ATOM 643 C C . PRO A 1 85 ? 0.644 -1.588 2.739 1.00 98.31 85 PRO A C 1
ATOM 645 O O . PRO A 1 85 ? 1.052 -2.722 3.021 1.00 98.31 85 PRO A O 1
ATOM 648 N N . ALA A 1 86 ? 1.428 -0.513 2.660 1.00 97.88 86 ALA A N 1
ATOM 649 C CA . ALA A 1 86 ? 2.832 -0.525 3.052 1.00 97.88 86 ALA A CA 1
ATOM 650 C C . ALA A 1 86 ? 2.945 -0.574 4.581 1.00 97.88 86 ALA A C 1
ATOM 652 O O . ALA A 1 86 ? 2.074 -0.042 5.285 1.00 97.88 86 ALA A O 1
ATOM 653 N N . HIS A 1 87 ? 4.004 -1.224 5.074 1.00 96.56 87 HIS A N 1
ATOM 654 C CA . HIS A 1 87 ? 4.427 -1.258 6.473 1.00 96.56 87 HIS A CA 1
ATOM 655 C C . HIS A 1 87 ? 3.275 -1.121 7.498 1.00 96.56 87 HIS A C 1
ATOM 657 O O . HIS A 1 87 ? 3.152 -0.128 8.224 1.00 96.56 87 HIS A O 1
ATOM 663 N N . LEU A 1 88 ? 2.390 -2.125 7.524 1.00 97.12 88 LEU A N 1
ATOM 664 C CA . LEU A 1 88 ? 1.042 -2.092 8.108 1.00 97.12 88 LEU A CA 1
ATOM 665 C C . LEU A 1 88 ? 0.982 -1.469 9.511 1.00 97.12 88 LEU A C 1
ATOM 667 O O . LEU A 1 88 ? 0.055 -0.715 9.810 1.00 97.12 88 LEU A O 1
ATOM 671 N N . TRP A 1 89 ? 1.979 -1.765 10.345 1.00 95.94 89 TRP A N 1
ATOM 672 C CA . TRP A 1 89 ? 2.017 -1.425 11.769 1.00 95.94 89 TRP A CA 1
ATOM 673 C C . TRP A 1 89 ? 2.873 -0.207 12.121 1.00 95.94 89 TRP A C 1
ATOM 675 O O . TRP A 1 89 ? 2.889 0.193 13.287 1.00 95.94 89 TRP A O 1
ATOM 685 N N . THR A 1 90 ? 3.590 0.391 11.163 1.00 94.56 90 THR A N 1
ATOM 686 C CA . THR A 1 90 ? 4.415 1.573 11.450 1.00 94.56 90 THR A CA 1
ATOM 687 C C . THR A 1 90 ? 3.520 2.681 12.026 1.00 94.56 90 THR A C 1
ATOM 689 O O . THR A 1 90 ? 2.481 2.985 11.432 1.00 94.56 90 THR A O 1
ATOM 692 N N . PRO A 1 91 ? 3.872 3.304 13.174 1.00 94.81 91 PRO A N 1
ATOM 693 C CA . PRO A 1 91 ? 2.974 4.226 13.879 1.00 94.81 91 PRO A CA 1
ATOM 694 C C . PRO A 1 91 ? 2.459 5.384 13.017 1.00 94.81 91 PRO A C 1
ATOM 696 O O . PRO A 1 91 ? 1.324 5.841 13.183 1.00 94.81 91 PRO A O 1
ATOM 699 N N . TRP A 1 92 ? 3.303 5.833 12.091 1.00 94.75 92 TRP A N 1
ATOM 700 C CA . TRP A 1 92 ? 3.016 6.855 11.097 1.00 94.75 92 TRP A CA 1
ATOM 701 C C . TRP A 1 92 ? 2.792 6.197 9.744 1.00 94.75 92 TRP A C 1
ATOM 703 O O . TRP A 1 92 ? 3.557 5.317 9.361 1.00 94.75 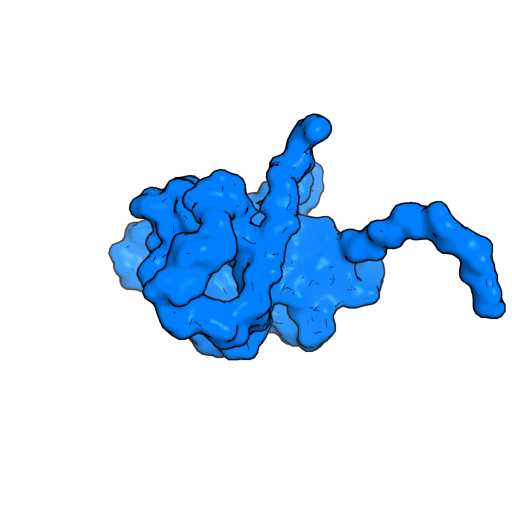92 TRP A O 1
ATOM 713 N N . PHE A 1 93 ? 1.772 6.647 9.016 1.00 96.62 93 PHE A N 1
ATOM 714 C CA . PHE A 1 93 ? 1.471 6.219 7.645 1.00 96.62 93 PHE A CA 1
ATOM 715 C C . PHE A 1 93 ? 1.144 4.726 7.437 1.00 96.62 93 PHE A C 1
ATOM 717 O O . PHE A 1 93 ? 0.672 4.367 6.362 1.00 96.62 93 PHE A O 1
ATOM 724 N N . GLY A 1 94 ? 1.308 3.855 8.435 1.00 96.81 94 GLY A N 1
ATOM 725 C CA . GLY A 1 94 ? 0.811 2.482 8.387 1.00 96.81 94 GLY A CA 1
ATOM 726 C C . GLY A 1 94 ? -0.716 2.439 8.429 1.00 96.81 94 GLY A C 1
ATOM 727 O O . GLY A 1 94 ? -1.358 3.236 9.126 1.00 96.81 94 GLY A O 1
ATOM 728 N N . ALA A 1 95 ? -1.322 1.485 7.716 1.00 97.50 95 ALA A N 1
ATOM 729 C CA . ALA A 1 95 ? -2.778 1.360 7.716 1.00 97.50 95 ALA A CA 1
ATOM 730 C C . ALA A 1 95 ? -3.343 1.017 9.104 1.00 97.50 95 ALA A C 1
ATOM 732 O O . ALA A 1 95 ? -4.474 1.408 9.371 1.00 97.50 95 ALA A O 1
ATOM 733 N N . PHE A 1 96 ? -2.563 0.385 9.994 1.00 97.06 96 PHE A N 1
ATOM 734 C CA . PHE A 1 96 ? -2.855 0.177 11.425 1.00 97.06 96 PHE A CA 1
ATOM 735 C C . PHE A 1 96 ? -1.967 1.035 12.343 1.00 97.06 96 PHE A C 1
ATOM 737 O O . PHE A 1 96 ? -1.819 0.754 13.532 1.00 97.06 96 PHE A O 1
ATOM 744 N N . GLY A 1 97 ? -1.364 2.097 11.802 1.00 95.75 97 GLY A N 1
ATOM 745 C CA . GLY A 1 97 ? -0.511 3.006 12.556 1.00 95.75 97 GLY A CA 1
ATOM 746 C C . GLY A 1 97 ? -1.273 3.737 13.664 1.00 95.75 97 GLY A C 1
ATOM 747 O O . GLY A 1 97 ? -2.399 4.200 13.470 1.00 95.75 97 GLY A O 1
ATOM 748 N N . ALA A 1 98 ? -0.632 3.890 14.824 1.00 94.06 98 ALA A N 1
ATOM 749 C CA . ALA A 1 98 ? -1.237 4.460 16.028 1.00 94.06 98 ALA A CA 1
ATOM 750 C C . ALA A 1 98 ? -1.778 5.896 15.852 1.00 94.06 98 ALA A C 1
ATOM 752 O O . ALA A 1 98 ? -2.731 6.282 16.530 1.00 94.06 98 ALA A O 1
ATOM 753 N N . PHE A 1 99 ? -1.197 6.696 14.950 1.00 93.44 99 PHE A N 1
ATOM 754 C CA . PHE A 1 99 ? -1.556 8.111 14.807 1.00 93.44 99 PHE A CA 1
ATOM 755 C C . PHE A 1 99 ? -2.648 8.344 13.756 1.00 93.44 99 PHE A C 1
ATOM 757 O O . PHE A 1 99 ? -3.680 8.961 14.045 1.00 93.44 99 PHE A O 1
ATOM 764 N N . SER A 1 100 ? -2.454 7.820 12.543 1.00 91.56 100 SER A N 1
ATOM 765 C CA . SER A 1 100 ? -3.321 8.085 11.388 1.00 91.56 100 SER A CA 1
ATOM 766 C C . SER A 1 100 ? -4.067 6.858 10.852 1.00 91.56 100 SER A C 1
ATOM 768 O O . SER A 1 100 ? -4.929 7.035 9.993 1.00 91.56 100 SER A O 1
ATOM 770 N N . GLY A 1 101 ? -3.801 5.652 11.365 1.00 93.44 101 GLY A N 1
ATOM 771 C CA . GLY A 1 101 ? -4.339 4.381 10.866 1.00 93.44 101 GLY A CA 1
ATOM 772 C C . GLY A 1 101 ? -5.717 3.977 11.404 1.00 93.44 101 GLY A C 1
ATOM 773 O O . GLY A 1 101 ? -6.355 4.681 12.186 1.00 93.44 101 GLY A O 1
ATOM 774 N N . PHE A 1 102 ? -6.190 2.824 10.953 1.00 96.88 102 PHE A N 1
ATOM 775 C CA . PHE A 1 102 ? -7.487 2.204 11.220 1.00 96.88 102 PHE A CA 1
ATOM 776 C C . PHE A 1 102 ? -7.337 0.930 12.058 1.00 96.88 102 PHE A C 1
ATOM 778 O O . PHE A 1 102 ? -6.233 0.431 12.246 1.00 96.88 102 PHE A O 1
ATOM 785 N N . ASN A 1 103 ? -8.457 0.359 12.512 1.00 95.25 103 ASN A N 1
ATOM 786 C CA . ASN A 1 103 ? -8.448 -0.887 13.285 1.00 95.25 103 ASN A CA 1
ATOM 787 C C . ASN A 1 103 ? -8.665 -2.137 12.413 1.00 95.25 103 ASN A C 1
ATOM 789 O O . ASN A 1 103 ? -8.657 -3.263 12.918 1.00 95.25 103 ASN A O 1
ATOM 793 N N . SER A 1 104 ? -8.918 -1.967 11.109 1.00 96.38 104 SER A N 1
ATOM 794 C CA . SER A 1 104 ? -9.032 -3.081 10.164 1.00 96.38 104 SER A CA 1
ATOM 795 C C . SER A 1 104 ? -8.849 -2.664 8.701 1.00 96.38 104 SER A C 1
ATOM 797 O O . SER A 1 104 ? -9.102 -1.521 8.323 1.00 96.38 104 SER A O 1
ATOM 799 N N . ILE A 1 105 ? -8.471 -3.624 7.843 1.00 97.50 105 ILE A N 1
ATOM 800 C CA . ILE A 1 105 ? -8.413 -3.426 6.382 1.00 97.50 105 ILE A CA 1
ATOM 801 C C . ILE A 1 105 ? -9.795 -3.041 5.835 1.00 97.50 105 ILE A C 1
ATOM 803 O O . ILE A 1 105 ? -9.896 -2.216 4.933 1.00 97.50 105 ILE A O 1
ATOM 807 N N . LYS A 1 106 ? -10.883 -3.587 6.400 1.00 97.19 106 LYS A N 1
ATOM 808 C CA . LYS A 1 106 ? -12.248 -3.235 5.979 1.00 97.19 106 LYS A CA 1
ATOM 809 C C . LYS A 1 106 ? -12.582 -1.771 6.276 1.00 97.19 106 LYS A C 1
ATOM 811 O O . LYS A 1 106 ? -13.251 -1.147 5.462 1.00 97.19 106 LYS A O 1
ATOM 816 N N . GLU A 1 107 ? -12.116 -1.225 7.397 1.00 97.25 107 GLU A N 1
ATOM 817 C CA . GLU A 1 107 ? -12.276 0.201 7.710 1.00 97.25 107 GLU A CA 1
ATOM 818 C C . GLU A 1 107 ? -11.453 1.090 6.771 1.00 97.25 107 GLU A C 1
ATOM 820 O O . GLU A 1 107 ? -11.975 2.085 6.277 1.00 97.25 107 GLU A O 1
ATOM 825 N N . ALA A 1 108 ? -10.202 0.714 6.482 1.00 97.38 108 ALA A N 1
ATOM 826 C CA . ALA A 1 108 ? -9.309 1.505 5.632 1.00 97.38 108 ALA A CA 1
ATOM 827 C C . ALA A 1 108 ? -9.708 1.493 4.142 1.00 97.38 108 ALA A C 1
ATOM 829 O O . ALA A 1 108 ? -9.640 2.522 3.472 1.00 97.38 108 ALA A O 1
ATOM 830 N N . TYR A 1 109 ? -10.133 0.334 3.626 1.00 98.25 109 TYR A N 1
ATOM 831 C CA . TYR A 1 109 ? -10.368 0.105 2.192 1.00 98.25 109 TYR A CA 1
ATOM 832 C C . TYR A 1 109 ? -11.845 -0.083 1.821 1.00 98.25 109 TYR A C 1
ATOM 834 O O . TYR A 1 109 ? -12.168 -0.261 0.647 1.00 98.25 109 TYR A O 1
ATOM 842 N N . GLY A 1 110 ? -12.768 -0.059 2.786 1.00 97.62 110 GLY A N 1
ATOM 843 C CA . GLY A 1 110 ? -14.205 -0.150 2.521 1.00 97.62 110 GLY A CA 1
ATOM 844 C C . GLY A 1 110 ? -14.578 -1.371 1.673 1.00 97.62 110 GLY A C 1
ATOM 845 O O . GLY A 1 110 ? -14.188 -2.506 1.959 1.00 97.62 110 GLY A O 1
ATOM 846 N N . ASP A 1 111 ? -15.361 -1.173 0.616 1.00 97.62 111 ASP A N 1
ATOM 847 C CA . ASP A 1 111 ? -15.774 -2.258 -0.289 1.00 97.62 111 ASP A CA 1
ATOM 848 C C . ASP A 1 111 ? -14.661 -2.748 -1.214 1.00 97.62 111 ASP A C 1
ATOM 850 O O . ASP A 1 111 ? -14.736 -3.869 -1.719 1.00 97.62 111 ASP A O 1
ATOM 854 N N . GLN A 1 112 ? -13.583 -1.977 -1.340 1.00 98.44 112 GLN A N 1
ATOM 855 C CA . GLN A 1 112 ? -12.384 -2.363 -2.075 1.00 98.44 112 GLN A CA 1
ATOM 856 C C . GLN A 1 112 ? -11.448 -3.263 -1.260 1.00 98.44 112 GLN A C 1
ATOM 858 O O . GLN A 1 112 ? -10.518 -3.833 -1.817 1.00 98.44 112 GLN A O 1
ATOM 863 N N . ALA A 1 113 ? -11.744 -3.523 0.021 1.00 98.19 113 ALA A N 1
ATOM 864 C CA . ALA A 1 113 ? -11.035 -4.532 0.814 1.00 98.19 113 ALA A CA 1
ATOM 865 C C . ALA A 1 113 ? -11.065 -5.943 0.184 1.00 98.19 113 ALA A C 1
ATOM 867 O O . ALA A 1 113 ? -10.250 -6.785 0.550 1.00 98.19 113 ALA A O 1
ATOM 868 N N . LYS A 1 114 ? -11.998 -6.207 -0.746 1.00 97.69 114 LYS A N 1
ATOM 869 C CA . LYS A 1 114 ? -12.066 -7.441 -1.551 1.00 97.69 114 LYS A CA 1
ATOM 870 C C . LYS A 1 114 ? -10.928 -7.580 -2.575 1.00 97.69 114 LYS A C 1
ATOM 872 O O . LYS A 1 114 ? -10.636 -8.699 -2.976 1.00 97.69 114 LYS A O 1
ATOM 877 N N . ASN A 1 115 ? -10.315 -6.461 -2.965 1.00 98.38 115 ASN A N 1
ATOM 878 C CA . ASN A 1 115 ? -9.202 -6.378 -3.915 1.00 98.38 115 ASN A CA 1
ATOM 879 C C . ASN A 1 115 ? -7.839 -6.279 -3.206 1.00 98.38 115 ASN A C 1
ATOM 881 O O . ASN A 1 115 ? -6.804 -6.170 -3.854 1.00 98.38 115 ASN A O 1
ATOM 885 N N . ILE A 1 116 ? -7.831 -6.305 -1.869 1.00 98.50 116 ILE A N 1
ATOM 886 C CA . ILE A 1 116 ? -6.606 -6.395 -1.078 1.00 98.50 116 ILE A CA 1
ATOM 887 C C . ILE A 1 116 ? -6.344 -7.867 -0.794 1.00 98.50 116 ILE A C 1
ATOM 889 O O . ILE A 1 116 ? -7.162 -8.546 -0.172 1.00 98.50 116 ILE A O 1
ATOM 893 N N . HIS A 1 117 ? -5.189 -8.352 -1.235 1.00 98.00 117 HIS A N 1
ATOM 894 C CA . HIS A 1 117 ? -4.799 -9.758 -1.092 1.00 98.00 117 HIS A CA 1
ATOM 895 C C . HIS A 1 117 ? -3.534 -9.944 -0.257 1.00 98.00 117 HIS A C 1
ATOM 897 O O . HIS A 1 117 ? -3.216 -11.068 0.125 1.00 98.00 117 HIS A O 1
ATOM 903 N N . ALA A 1 118 ? -2.828 -8.857 0.046 1.00 98.25 118 ALA A N 1
ATOM 904 C CA . ALA A 1 118 ? -1.607 -8.867 0.828 1.00 98.25 118 ALA A CA 1
ATOM 905 C C . ALA A 1 118 ? -1.493 -7.616 1.701 1.00 98.25 118 ALA A C 1
ATOM 907 O O . ALA A 1 118 ? -2.224 -6.645 1.506 1.00 98.25 118 ALA A O 1
ATOM 908 N N . TYR A 1 119 ? -0.556 -7.646 2.640 1.00 97.94 119 TYR A N 1
ATOM 909 C CA . TYR A 1 119 ? -0.057 -6.476 3.354 1.00 97.94 119 TYR A CA 1
ATOM 910 C C . TYR A 1 119 ? 1.443 -6.619 3.575 1.00 97.94 119 TYR A C 1
ATOM 912 O O . TYR A 1 119 ? 1.964 -7.734 3.657 1.00 97.94 119 TYR A O 1
ATOM 920 N N . GLU A 1 120 ? 2.136 -5.494 3.702 1.00 97.69 120 GLU A N 1
ATOM 921 C CA . GLU A 1 120 ? 3.534 -5.502 4.103 1.00 97.69 120 GLU A CA 1
ATOM 922 C C . GLU A 1 120 ? 3.661 -5.405 5.629 1.00 97.69 120 GLU A C 1
ATOM 924 O O . GLU A 1 120 ? 3.047 -4.542 6.255 1.00 97.69 120 GLU A O 1
ATOM 929 N N . THR A 1 121 ? 4.457 -6.277 6.250 1.00 94.94 121 THR A N 1
ATOM 930 C CA . THR A 1 121 ? 4.661 -6.293 7.711 1.00 94.94 121 THR A CA 1
ATOM 931 C C . THR A 1 121 ? 5.349 -5.022 8.220 1.00 94.94 121 THR A C 1
ATOM 933 O O . THR A 1 121 ? 5.089 -4.572 9.340 1.00 94.94 121 THR A O 1
ATOM 936 N N . GLY A 1 122 ? 6.216 -4.431 7.392 1.00 91.88 122 GLY A N 1
ATOM 937 C CA . GLY A 1 122 ? 7.110 -3.338 7.763 1.00 91.88 122 GLY A CA 1
ATOM 938 C C . GLY A 1 122 ? 8.192 -3.769 8.756 1.00 91.88 122 GLY A C 1
ATOM 939 O O . GLY A 1 122 ? 8.322 -4.944 9.092 1.00 91.88 122 GLY A O 1
ATOM 940 N N . LEU A 1 123 ? 8.951 -2.791 9.256 1.00 90.69 123 LEU A N 1
ATOM 941 C CA . LEU A 1 123 ? 10.054 -3.010 10.206 1.00 90.69 123 LEU A CA 1
ATOM 942 C C . LEU A 1 123 ? 9.600 -3.085 11.675 1.00 90.69 123 LEU A C 1
ATOM 944 O O . LEU A 1 123 ? 10.396 -3.394 12.556 1.00 90.69 123 LEU A O 1
ATOM 948 N N . SER A 1 124 ? 8.333 -2.761 11.954 1.00 89.38 124 SER A N 1
ATOM 949 C CA . SER A 1 124 ? 7.766 -2.698 13.314 1.00 89.38 124 SER A CA 1
ATOM 950 C C . SER A 1 124 ? 6.976 -3.948 13.717 1.00 89.38 124 SER A C 1
ATOM 952 O O . SER A 1 124 ? 6.385 -3.970 14.794 1.00 89.38 124 SER A O 1
ATOM 954 N N . SER A 1 125 ? 6.916 -4.971 12.861 1.00 92.44 125 SER A N 1
ATOM 955 C CA . SER A 1 125 ? 6.259 -6.240 13.180 1.00 92.44 125 SER A CA 1
ATOM 956 C C . SER A 1 125 ? 6.961 -7.414 12.507 1.00 92.44 125 SER A C 1
ATOM 958 O O . SER A 1 125 ? 7.591 -7.251 11.463 1.00 92.44 125 SER A O 1
ATOM 960 N N . ASP A 1 126 ? 6.822 -8.599 13.092 1.00 91.94 126 ASP A N 1
ATOM 961 C CA . ASP A 1 126 ? 7.302 -9.858 12.527 1.00 91.94 126 ASP A CA 1
ATOM 962 C C . ASP A 1 126 ? 6.126 -10.811 12.207 1.00 91.94 126 ASP A C 1
ATOM 964 O O . ASP A 1 126 ? 4.975 -10.536 12.577 1.00 91.94 126 ASP A O 1
ATOM 968 N N . PRO A 1 127 ? 6.362 -11.934 11.503 1.00 92.12 127 PRO A N 1
ATOM 969 C CA . PRO A 1 127 ? 5.299 -12.891 11.199 1.00 92.12 127 PRO A CA 1
ATOM 970 C C . PRO A 1 127 ? 4.569 -13.446 12.432 1.00 92.12 127 PRO A C 1
ATOM 972 O O . PRO A 1 127 ? 3.356 -13.638 12.376 1.00 92.12 127 PRO A O 1
ATOM 975 N N . LEU A 1 128 ? 5.266 -13.666 13.556 1.00 93.75 128 LEU A N 1
ATOM 976 C CA . LEU A 1 128 ? 4.655 -14.220 14.770 1.00 93.75 128 LEU A CA 1
ATOM 977 C C . LEU A 1 128 ? 3.630 -13.252 15.366 1.00 93.75 128 LEU A C 1
ATOM 979 O O . LEU A 1 128 ? 2.536 -13.682 15.723 1.00 93.75 128 LEU A O 1
ATOM 983 N N . MET A 1 129 ? 3.947 -11.955 15.424 1.00 94.19 129 MET A N 1
ATOM 984 C CA . MET A 1 129 ? 3.012 -10.914 15.858 1.00 94.19 129 MET A CA 1
ATOM 985 C C . MET A 1 129 ? 1.761 -10.897 14.978 1.00 94.19 129 MET A C 1
ATOM 987 O O . MET A 1 129 ? 0.641 -10.863 15.485 1.00 94.19 129 MET A O 1
ATOM 991 N N . ASN A 1 130 ? 1.946 -10.957 13.660 1.00 94.56 130 ASN A N 1
ATOM 992 C CA . ASN A 1 130 ? 0.850 -10.886 12.700 1.00 94.56 130 ASN A CA 1
ATOM 993 C C . ASN A 1 130 ? -0.085 -12.103 12.781 1.00 94.56 130 ASN A C 1
ATOM 995 O O . ASN A 1 130 ? -1.303 -11.931 12.751 1.00 94.56 130 ASN A O 1
ATOM 999 N N . TRP A 1 131 ? 0.454 -13.309 12.984 1.00 94.31 131 TRP A N 1
ATOM 1000 C CA . TRP A 1 131 ? -0.342 -14.531 13.173 1.00 94.31 131 TRP A CA 1
ATOM 1001 C C . TRP A 1 131 ? -1.200 -14.537 14.442 1.00 94.31 131 TRP A C 1
ATOM 1003 O O . TRP A 1 131 ? -2.136 -15.327 14.543 1.00 94.31 131 TRP A O 1
ATOM 1013 N N . THR A 1 132 ? -0.943 -13.651 15.409 1.00 95.25 132 THR A N 1
ATOM 1014 C CA . THR A 1 132 ? -1.846 -13.503 16.565 1.00 95.25 132 THR A CA 1
ATOM 1015 C C . THR A 1 132 ? -3.173 -12.826 16.203 1.00 95.25 132 THR A C 1
ATOM 1017 O O . THR A 1 132 ? -4.131 -12.883 16.976 1.00 95.25 132 THR A O 1
ATOM 1020 N N . ILE A 1 133 ? -3.260 -12.201 15.023 1.00 94.75 133 ILE A N 1
ATOM 1021 C CA . ILE A 1 133 ? -4.421 -11.441 14.564 1.00 94.75 133 ILE A CA 1
ATOM 1022 C C . ILE A 1 133 ? -5.129 -12.221 13.455 1.00 94.75 133 ILE A C 1
ATOM 1024 O O . ILE A 1 133 ? -4.927 -11.963 12.273 1.00 94.75 133 ILE A O 1
ATOM 1028 N N . SER A 1 134 ? -6.052 -13.111 13.826 1.00 94.94 134 SER A N 1
ATOM 1029 C CA . SER A 1 134 ? -6.740 -14.009 12.874 1.00 94.94 134 SER A CA 1
ATOM 1030 C C . SER A 1 134 ? -7.482 -13.310 11.725 1.00 94.94 134 SER A C 1
ATOM 1032 O O . SER A 1 134 ? -7.731 -13.883 10.666 1.00 94.94 134 SER A O 1
ATOM 1034 N N . LYS A 1 135 ? -7.819 -12.023 11.888 1.00 94.69 135 LYS A N 1
ATOM 1035 C CA . LYS A 1 135 ? -8.388 -11.191 10.811 1.00 94.69 135 LYS A CA 1
ATOM 1036 C C . LYS A 1 135 ? -7.422 -10.990 9.634 1.00 94.69 135 LYS A C 1
ATOM 1038 O O . LYS A 1 135 ? -7.884 -10.609 8.555 1.00 94.69 135 LYS A O 1
ATOM 1043 N N . LEU A 1 136 ? -6.122 -11.206 9.844 1.00 96.25 136 LEU A N 1
ATOM 1044 C CA . LEU A 1 136 ? -5.068 -11.067 8.846 1.00 96.25 136 LEU A CA 1
ATOM 1045 C C . LEU A 1 136 ? -4.734 -12.374 8.114 1.00 96.25 136 LEU A C 1
ATOM 1047 O O . LEU A 1 136 ? -4.159 -12.298 7.033 1.00 96.25 136 LEU A O 1
ATOM 1051 N N . ASP A 1 137 ? -5.161 -13.535 8.622 1.00 95.19 137 ASP A N 1
ATOM 1052 C CA . ASP A 1 137 ? -4.798 -14.865 8.090 1.00 95.19 137 ASP A CA 1
ATOM 1053 C C . ASP A 1 137 ? -5.180 -15.078 6.617 1.00 95.19 137 ASP A C 1
ATOM 1055 O O . ASP A 1 137 ? -4.601 -15.909 5.922 1.00 95.19 137 ASP A O 1
ATOM 1059 N N . LYS A 1 138 ? -6.167 -14.325 6.123 1.00 95.56 138 LYS A N 1
ATOM 1060 C CA . LYS A 1 138 ? -6.640 -14.396 4.733 1.00 95.56 138 LYS A CA 1
ATOM 1061 C C . LYS A 1 138 ? -5.809 -13.577 3.737 1.00 95.56 138 LYS A C 1
ATOM 1063 O O . LYS A 1 138 ? -6.108 -13.621 2.546 1.00 95.56 138 LYS A O 1
ATOM 1068 N N . TYR A 1 139 ? -4.841 -12.792 4.205 1.00 97.44 139 TYR A N 1
ATOM 1069 C CA . TYR A 1 139 ? -3.974 -11.968 3.363 1.00 97.44 139 TYR A CA 1
ATOM 1070 C C . TYR A 1 139 ? -2.557 -12.545 3.352 1.00 97.44 139 TYR A C 1
ATOM 1072 O O . TYR A 1 139 ? -2.054 -13.008 4.374 1.00 97.44 139 TYR A O 1
ATOM 1080 N N . ALA A 1 140 ? -1.887 -12.477 2.206 1.00 97.44 140 ALA A N 1
ATOM 1081 C CA . ALA A 1 140 ? -0.475 -12.815 2.120 1.00 97.44 140 ALA A CA 1
ATOM 1082 C C . ALA A 1 140 ? 0.379 -11.773 2.863 1.00 97.44 140 ALA A C 1
ATOM 1084 O O . ALA A 1 140 ? 0.180 -10.566 2.715 1.00 97.44 140 ALA A O 1
ATOM 1085 N N . MET A 1 141 ? 1.358 -12.242 3.634 1.00 96.25 141 MET A N 1
ATOM 1086 C CA . MET A 1 141 ? 2.367 -11.377 4.241 1.00 96.25 141 MET A CA 1
ATOM 1087 C C . MET A 1 141 ? 3.490 -11.111 3.248 1.00 96.25 141 MET A C 1
ATOM 1089 O O . MET A 1 141 ? 4.070 -12.047 2.695 1.00 96.25 141 MET A O 1
ATOM 1093 N N . LEU A 1 142 ? 3.816 -9.839 3.067 1.00 96.50 142 LEU A N 1
ATOM 1094 C CA . LEU A 1 142 ? 4.987 -9.379 2.335 1.00 96.50 142 LEU A CA 1
ATOM 1095 C C . LEU A 1 142 ? 5.948 -8.698 3.309 1.00 96.50 142 LEU A C 1
ATOM 1097 O O . LEU A 1 142 ? 5.526 -8.075 4.282 1.00 96.50 142 LEU A O 1
ATOM 1101 N N . SER A 1 143 ? 7.244 -8.794 3.038 1.00 92.94 143 SER A N 1
ATOM 1102 C CA . SER A 1 143 ? 8.269 -8.100 3.817 1.00 92.94 143 SER A CA 1
ATOM 1103 C C . SER A 1 143 ? 9.232 -7.412 2.860 1.00 92.94 143 SER A C 1
ATOM 1105 O O . SER A 1 143 ? 10.134 -8.043 2.308 1.00 92.94 143 SER A O 1
ATOM 1107 N N . GLY A 1 144 ? 8.991 -6.122 2.630 1.00 91.31 144 GLY A N 1
ATOM 1108 C CA . GLY A 1 144 ? 9.923 -5.210 1.982 1.00 91.31 144 GLY A CA 1
ATOM 1109 C C . GLY A 1 144 ? 10.866 -4.578 3.003 1.00 91.31 144 GLY A C 1
ATOM 1110 O O . GLY A 1 144 ? 10.551 -4.482 4.189 1.00 91.31 144 GLY A O 1
ATOM 1111 N N . SER A 1 145 ? 12.049 -4.169 2.548 1.00 92.44 145 SER A N 1
ATOM 1112 C CA . SER A 1 145 ? 13.042 -3.512 3.404 1.00 92.44 145 SER A CA 1
ATOM 1113 C C . SER A 1 145 ? 12.774 -2.025 3.617 1.00 92.44 145 SER A C 1
ATOM 1115 O O . SER A 1 145 ? 13.370 -1.453 4.523 1.00 92.44 145 SER A O 1
ATOM 1117 N N . ASP A 1 146 ? 11.967 -1.404 2.750 1.00 91.19 146 ASP A N 1
ATOM 1118 C CA . ASP A 1 146 ? 11.834 0.056 2.655 1.00 91.19 146 ASP A CA 1
ATOM 1119 C C . ASP A 1 146 ? 13.215 0.750 2.552 1.00 91.19 146 ASP A C 1
ATOM 1121 O O . ASP A 1 146 ? 13.586 1.643 3.319 1.00 91.19 146 ASP A O 1
ATOM 1125 N N . ALA A 1 147 ? 14.058 0.236 1.642 1.00 88.50 147 ALA A N 1
ATOM 1126 C CA . ALA A 1 147 ? 15.469 0.614 1.567 1.00 88.50 147 ALA A CA 1
ATOM 1127 C C . ALA A 1 147 ? 15.656 2.022 0.988 1.00 88.50 147 ALA A C 1
ATOM 1129 O O . ALA A 1 147 ? 15.202 2.316 -0.115 1.00 88.50 147 ALA A O 1
ATOM 1130 N N . HIS A 1 148 ? 16.412 2.846 1.715 1.00 90.69 148 HIS A N 1
ATOM 1131 C CA . HIS A 1 148 ? 16.794 4.207 1.326 1.00 90.69 148 HIS A CA 1
ATOM 1132 C C . HIS A 1 148 ? 18.326 4.401 1.220 1.00 90.69 148 HIS A C 1
ATOM 1134 O O . HIS A 1 148 ? 18.786 5.517 0.972 1.00 90.69 148 HIS A O 1
ATOM 1140 N N . SER A 1 149 ? 19.117 3.334 1.412 1.00 85.69 149 SER A N 1
ATOM 1141 C CA . SER A 1 149 ? 20.585 3.297 1.276 1.00 85.69 149 SER A CA 1
ATOM 1142 C C . SER A 1 149 ? 21.099 1.874 1.106 1.00 85.69 149 SER A C 1
ATOM 1144 O O . SER A 1 149 ? 20.538 1.001 1.809 1.00 85.69 149 SER A O 1
#

Organism: NCBI:txid410659

Radius of gyration: 15.57 Å; chains: 1; bounding box: 38×36×41 Å

pLDDT: mean 94.83, std 7.56, range [47.69, 98.75]

Foldseek 3Di:
DDDDPDDDDWDKAKEWEWAQDPVRATAIAIKMKTDPDPVLVVVLCVQQVVQFDPPPDSHTYGYHDALQNSLVSSCVSPVPMAMETEQQDDLPNHCVHVRRHDPACCRRRPPSSVRAAAYENHPPDDPVRQVVPVNCVRHHYDHDDPDPD

Sequence (149 aa):
KGSATGTRFVLGSEVCTIFEDRQGKTRKIHNCILAPSVEVVGQINEQLSKFGSLDSDGRPILNNISPAELVERLISVDPGIFVFPAHLWTPWFGAFGAFSGFNSIKEAYGDQAKNIHAYETGLSSDPLMNWTISKLDKYAMLSGSDAHS

Secondary structure (DSSP, 8-state):
-----PPP--EEEEEEEEEE-TTS-EEEEEEEEEES-HHHHHHHHHHHTTTS-SSS-SS-EEET--HHHHHHHHHHH-TT-EEEESSTT-TTTSTT-TTT--S-HHHHHGGGGGG--EEE--TT--HHHHHT-GGGTTSEEE-------